Protein AF-T1H1X5-F1 (afdb_monomer_lite)

pLDDT: mean 73.46, std 19.23, range [36.59, 97.0]

InterPro domains:
  IPR036526 Carbon-nitrogen hydrolase superfamily [G3DSA:3.60.110.10] (1-88)
  IPR040154 Biotinidase/VNN family [PTHR10609] (1-128)

Organism: Megaselia scalaris (NCBI:txid36166)

Foldseek 3Di:
DCLVDCPPVVVVLVVVAAAEEAEDAAAAAPDCRQPLNSQQVSLQVSQHWYFYDYCQKTFTARHVVTTLDMDRHPDDDDDDHDDDDPPPDPDDDPNPPDDDDDDDPPPPPRRYHHDPCVVVDDDDDDPDQFDFDWDDDPPDTDTDTHGDDDPDDVVVVVVVVVVVVVVVVVVPPPPDD

Secondary structure (DSSP, 8-state):
-GGGSIIIIIHHHHTT--EEEEE----EEETTB-HHHHHHHHHHHTT-EEEEE-TT-EEEEEGGG-EEEEESSS------PPPPPTTT--PPP---PPP------------EEE-GGGGGS------SSEEEEEEE-SS-EEEEEEE------HHHHHHHHHHHHHHHTTTTSSS--

Sequence (177 aa):
FDILFYSPAQILVDKHITDFVHPSQWSHELPFLSSLQVIQGWAHSNDVNLLSSSRSGSGIYAGEKGDLTNDKTAEILTAKVPKKNFKGQPFKIEANVPKETNYSNHLTNPQYKRDHNIDLFTTELINSILIILQNCSFLDCIALTFWHMPKIDEEVAHSRKSSIANRNSMSSKNIMG

Structure (mmCIF, N/CA/C/O backbone):
data_AF-T1H1X5-F1
#
_entry.id   AF-T1H1X5-F1
#
loop_
_atom_site.group_PDB
_atom_site.id
_atom_site.type_symbol
_atom_site.label_atom_id
_atom_site.label_alt_id
_atom_site.label_comp_id
_atom_site.label_asym_id
_atom_site.label_entity_id
_atom_site.label_seq_id
_atom_site.pdbx_PDB_ins_code
_atom_site.Cartn_x
_atom_site.Cartn_y
_atom_site.Cartn_z
_atom_site.occupancy
_atom_site.B_iso_or_equiv
_atom_site.auth_seq_id
_atom_site.auth_comp_id
_atom_site.auth_asym_id
_atom_site.auth_atom_id
_atom_site.pdbx_PDB_model_num
ATOM 1 N N . PHE A 1 1 ? -1.799 -11.933 -2.455 1.00 85.25 1 PHE A N 1
ATOM 2 C CA . PHE A 1 1 ? -2.182 -11.910 -3.884 1.00 85.25 1 PHE A CA 1
ATOM 3 C C . PHE A 1 1 ? -3.613 -11.410 -4.034 1.00 85.25 1 PHE A C 1
ATOM 5 O O . PHE A 1 1 ? -3.870 -10.642 -4.944 1.00 85.25 1 PHE A O 1
ATOM 12 N N . ASP A 1 2 ? -4.493 -11.747 -3.086 1.00 91.88 2 ASP A N 1
ATOM 13 C CA . ASP A 1 2 ? -5.901 -11.330 -2.967 1.00 91.88 2 ASP A CA 1
ATOM 14 C C . ASP A 1 2 ? -6.198 -9.867 -3.320 1.00 91.88 2 ASP A C 1
ATOM 16 O O . ASP A 1 2 ? -7.221 -9.589 -3.931 1.00 91.88 2 ASP A O 1
ATOM 20 N N . ILE A 1 3 ? -5.297 -8.938 -2.987 1.00 92.62 3 ILE A N 1
ATOM 21 C CA . ILE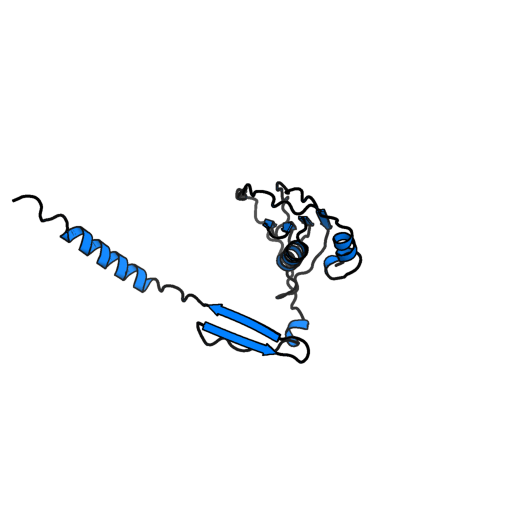 A 1 3 ? -5.442 -7.499 -3.255 1.00 92.62 3 ILE A CA 1
ATOM 22 C C . ILE A 1 3 ? -5.513 -7.136 -4.754 1.00 92.62 3 ILE A C 1
ATOM 24 O O . ILE A 1 3 ? -5.974 -6.056 -5.104 1.00 92.62 3 ILE A O 1
ATOM 28 N N . LEU A 1 4 ? -5.070 -8.034 -5.641 1.00 92.25 4 LEU A N 1
ATOM 29 C CA . LEU A 1 4 ? -5.143 -7.869 -7.098 1.00 92.25 4 LEU A CA 1
ATOM 30 C C . LEU A 1 4 ? -6.470 -8.364 -7.696 1.00 92.25 4 LEU A C 1
ATOM 32 O O . LEU A 1 4 ? -6.683 -8.227 -8.898 1.00 92.25 4 LEU A O 1
ATOM 36 N N . PHE A 1 5 ? -7.348 -8.963 -6.888 1.00 94.06 5 PHE A N 1
ATOM 37 C CA . PHE A 1 5 ? -8.597 -9.568 -7.344 1.00 94.06 5 PHE A CA 1
ATOM 38 C C . PHE A 1 5 ? -9.797 -8.934 -6.657 1.00 94.06 5 PHE A C 1
ATOM 40 O O . PHE A 1 5 ? -9.732 -8.460 -5.524 1.00 94.06 5 PHE A O 1
ATOM 47 N N . TYR A 1 6 ? -10.940 -9.002 -7.336 1.00 94.12 6 TYR A N 1
ATOM 48 C CA . TYR A 1 6 ? -12.196 -8.512 -6.782 1.00 94.12 6 TYR A CA 1
ATOM 49 C C . TYR A 1 6 ? -12.622 -9.300 -5.526 1.00 94.12 6 TYR A C 1
ATOM 51 O O . TYR A 1 6 ? -13.043 -8.721 -4.526 1.00 94.12 6 TYR A O 1
ATOM 59 N N . SER A 1 7 ? -12.466 -10.627 -5.528 1.00 95.56 7 SER A N 1
ATOM 60 C CA . SER A 1 7 ? -12.786 -11.477 -4.375 1.00 95.56 7 SER A CA 1
ATOM 61 C C . SER A 1 7 ? -11.511 -12.046 -3.737 1.00 95.56 7 SER A C 1
ATOM 63 O O . SER A 1 7 ? -10.684 -12.583 -4.475 1.00 95.56 7 SER A O 1
ATOM 65 N N . PRO A 1 8 ? -11.344 -11.982 -2.398 1.00 95.25 8 PRO A N 1
ATOM 66 C CA . PRO A 1 8 ? -12.267 -11.398 -1.417 1.00 95.25 8 PRO A CA 1
ATOM 67 C C . PRO A 1 8 ? -12.076 -9.887 -1.183 1.00 95.25 8 PRO A C 1
ATOM 69 O O . PRO A 1 8 ? -12.912 -9.276 -0.520 1.00 95.25 8 PRO A O 1
ATOM 72 N N . ALA A 1 9 ? -10.980 -9.290 -1.666 1.00 95.12 9 ALA A N 1
ATOM 73 C CA . ALA A 1 9 ? -10.517 -7.981 -1.205 1.00 95.12 9 ALA A CA 1
ATOM 74 C C . ALA A 1 9 ? -11.526 -6.849 -1.461 1.00 95.12 9 ALA A C 1
ATOM 76 O O . ALA A 1 9 ? -11.890 -6.139 -0.523 1.00 95.12 9 ALA A O 1
ATOM 77 N N . GLN A 1 10 ? -12.034 -6.721 -2.689 1.00 95.56 10 GLN A N 1
ATOM 78 C CA . GLN A 1 10 ? -12.987 -5.663 -3.033 1.00 95.56 10 GLN A CA 1
ATOM 79 C C . GLN A 1 10 ? -14.356 -5.889 -2.385 1.00 95.56 10 GLN A C 1
ATOM 81 O O . GLN A 1 10 ? -14.966 -4.945 -1.899 1.00 95.56 10 GLN A O 1
ATOM 86 N N . ILE A 1 11 ? -14.802 -7.143 -2.262 1.00 97.00 11 ILE A N 1
ATOM 87 C CA . ILE A 1 11 ? -16.063 -7.475 -1.574 1.00 97.00 11 ILE A CA 1
ATOM 88 C C . ILE A 1 11 ? -16.062 -6.964 -0.125 1.00 97.00 11 ILE A C 1
ATOM 90 O O . ILE A 1 11 ? -17.100 -6.554 0.391 1.00 97.00 11 ILE A O 1
ATOM 94 N N . LEU A 1 12 ? -14.917 -6.998 0.562 1.00 95.81 12 LEU A N 1
ATOM 95 C CA . LEU A 1 12 ? -14.806 -6.475 1.925 1.00 95.81 12 LEU A CA 1
ATOM 96 C C . LEU A 1 12 ? -14.905 -4.945 1.964 1.00 95.81 12 LEU A C 1
ATOM 98 O O . LEU A 1 12 ? -15.560 -4.410 2.860 1.00 95.81 12 LEU A O 1
ATOM 102 N N . VAL A 1 13 ? -14.319 -4.253 0.985 1.00 94.12 13 VAL A N 1
ATOM 103 C CA . VAL A 1 13 ? -14.475 -2.798 0.824 1.00 94.12 13 VAL A CA 1
ATOM 104 C C . VAL A 1 13 ? -15.941 -2.450 0.562 1.00 94.12 13 VAL A C 1
ATOM 106 O O . VAL A 1 13 ? -16.510 -1.604 1.251 1.00 94.12 13 VAL A O 1
ATOM 109 N N . ASP A 1 14 ? -16.598 -3.180 -0.340 1.00 93.88 14 ASP A N 1
ATOM 110 C CA . ASP A 1 14 ? -18.016 -2.994 -0.666 1.00 93.88 14 ASP A CA 1
ATOM 111 C C . ASP A 1 14 ? -18.917 -3.245 0.555 1.00 93.88 14 ASP A C 1
ATOM 113 O O . ASP A 1 14 ? -19.953 -2.604 0.718 1.00 93.88 14 ASP A O 1
ATOM 117 N N . LYS A 1 15 ? -18.487 -4.117 1.478 1.00 93.94 15 LYS A N 1
ATOM 118 C CA . LYS A 1 15 ? -19.115 -4.356 2.791 1.00 93.94 15 LYS A CA 1
ATOM 119 C C . LYS A 1 15 ? -18.728 -3.349 3.874 1.00 93.94 15 LYS A C 1
ATOM 121 O O . LYS A 1 15 ? -19.061 -3.559 5.040 1.00 93.94 15 LYS A O 1
ATOM 126 N N . HIS A 1 16 ? -18.066 -2.261 3.499 1.00 91.56 16 HIS A N 1
ATOM 127 C CA . HIS A 1 16 ? -17.766 -1.123 4.363 1.00 91.56 16 HIS A CA 1
ATOM 128 C C . HIS A 1 16 ? -16.730 -1.439 5.452 1.00 91.56 16 HIS A C 1
ATOM 130 O O . HIS A 1 16 ? -16.698 -0.794 6.503 1.00 91.56 16 HIS A O 1
ATOM 136 N N . ILE A 1 17 ? -15.865 -2.429 5.209 1.00 94.00 17 ILE A N 1
ATOM 137 C CA . ILE A 1 17 ? -14.700 -2.680 6.057 1.00 94.00 17 ILE A CA 1
ATOM 138 C C . ILE A 1 17 ? -13.672 -1.573 5.822 1.00 94.00 17 ILE A C 1
ATOM 140 O O . ILE A 1 17 ? -13.321 -1.267 4.688 1.00 94.00 17 ILE A O 1
ATOM 144 N N . THR A 1 18 ? -13.188 -0.971 6.908 1.00 94.12 18 THR A N 1
ATOM 145 C CA . THR A 1 18 ? -12.297 0.199 6.863 1.00 94.12 18 THR A CA 1
ATOM 146 C C . THR A 1 18 ? -10.849 -0.102 7.214 1.00 94.12 18 THR A C 1
ATOM 148 O O . THR A 1 18 ? -9.986 0.741 6.987 1.00 94.12 18 THR A O 1
ATOM 151 N N . ASP A 1 19 ? -10.581 -1.255 7.826 1.00 95.69 19 ASP A N 1
ATOM 152 C CA . ASP A 1 19 ? -9.277 -1.615 8.372 1.00 95.69 19 ASP A CA 1
ATOM 153 C C . ASP A 1 19 ? -8.906 -3.029 7.924 1.00 95.69 19 ASP A C 1
ATOM 155 O O . ASP A 1 19 ? -9.629 -3.989 8.193 1.00 95.69 19 ASP A O 1
ATOM 159 N N . PHE A 1 20 ? -7.765 -3.146 7.253 1.00 96.56 20 PHE A N 1
ATOM 160 C CA . PHE A 1 20 ? -7.278 -4.381 6.659 1.00 96.56 20 PHE A CA 1
ATOM 161 C C . PHE A 1 20 ? -5.912 -4.753 7.220 1.00 96.56 20 PHE A C 1
ATOM 163 O O . PHE A 1 20 ? -5.045 -3.903 7.434 1.00 96.56 20 PHE A O 1
ATOM 170 N N . VAL A 1 21 ? -5.706 -6.055 7.395 1.00 96.19 21 VAL A N 1
ATOM 171 C CA . VAL A 1 21 ? -4.404 -6.643 7.708 1.00 96.19 21 VAL A CA 1
ATOM 172 C C . VAL A 1 21 ? -4.045 -7.577 6.564 1.00 96.19 21 VAL A C 1
ATOM 174 O O . VAL A 1 21 ? -4.785 -8.511 6.266 1.00 96.19 21 VAL A O 1
ATOM 177 N N . HIS A 1 22 ? -2.919 -7.307 5.913 1.00 94.50 22 HIS A N 1
ATOM 178 C CA . HIS A 1 22 ? -2.468 -8.007 4.718 1.00 94.50 22 HIS A CA 1
ATOM 179 C C . HIS A 1 22 ? -1.064 -8.588 4.944 1.00 94.50 22 HIS A C 1
ATOM 181 O O . HIS A 1 22 ? -0.050 -7.964 4.612 1.00 94.50 22 HIS A O 1
ATOM 187 N N . PRO A 1 23 ? -0.971 -9.786 5.541 1.00 92.56 23 PRO A N 1
ATOM 188 C CA . PRO A 1 23 ? 0.275 -10.531 5.546 1.00 92.56 23 PRO A CA 1
ATOM 189 C C . PRO A 1 23 ? 0.554 -11.032 4.127 1.00 92.56 23 PRO A C 1
ATOM 191 O O . PRO A 1 23 ? -0.313 -11.619 3.478 1.00 92.56 23 PRO A O 1
ATOM 194 N N . SER A 1 24 ? 1.764 -10.813 3.622 1.00 86.81 24 SER A N 1
ATOM 195 C CA . SER A 1 24 ? 2.123 -11.279 2.285 1.00 86.81 24 SER A CA 1
ATOM 196 C C . SER A 1 24 ? 3.591 -11.653 2.165 1.00 86.81 24 SER A C 1
ATOM 198 O O . SER A 1 24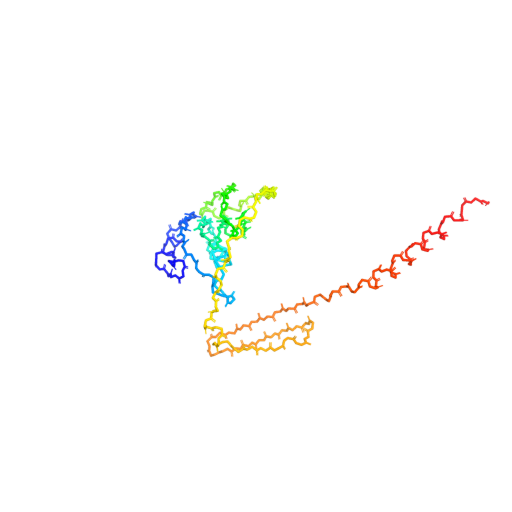 ? 4.465 -11.079 2.807 1.00 86.81 24 SER A O 1
ATOM 200 N N . GLN A 1 25 ? 3.874 -12.600 1.279 1.00 86.88 25 GLN A N 1
ATOM 201 C CA .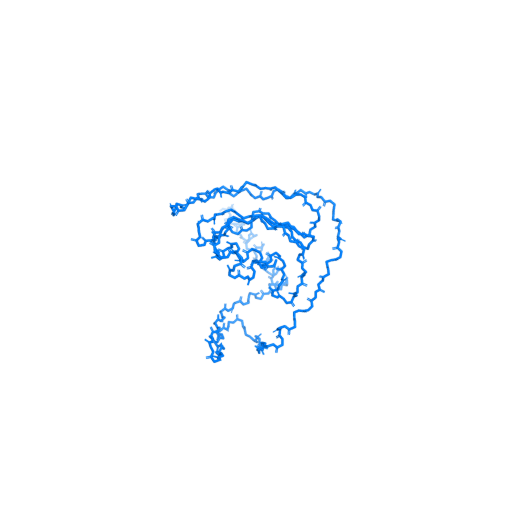 GLN A 1 25 ? 5.219 -12.874 0.785 1.00 86.88 25 GLN A CA 1
ATOM 202 C C . GLN A 1 25 ? 5.295 -12.349 -0.650 1.00 86.88 25 GLN A C 1
ATOM 204 O O . GLN A 1 25 ? 5.249 -13.115 -1.612 1.00 86.88 25 GLN A O 1
ATOM 209 N N . TRP A 1 26 ? 5.291 -11.024 -0.791 1.00 85.38 26 TRP A N 1
ATOM 210 C CA . TRP A 1 26 ? 5.280 -10.379 -2.097 1.00 85.38 26 TRP A CA 1
ATOM 211 C C . TRP A 1 26 ? 6.653 -10.508 -2.772 1.00 85.38 26 TRP A C 1
ATOM 213 O O . TRP A 1 26 ? 7.693 -10.537 -2.115 1.00 85.38 26 TRP A O 1
ATOM 223 N N . SER A 1 27 ? 6.663 -10.619 -4.098 1.00 81.88 27 SER A N 1
ATOM 224 C CA . SER A 1 27 ? 7.881 -10.548 -4.914 1.00 81.88 27 SER A CA 1
ATOM 225 C C . SER A 1 27 ? 7.843 -9.255 -5.712 1.00 81.88 27 SER A C 1
ATOM 227 O O . SER A 1 27 ? 6.818 -8.947 -6.309 1.00 81.88 27 SER A O 1
ATOM 229 N N . HIS A 1 28 ? 8.930 -8.484 -5.719 1.00 81.38 28 HIS A N 1
ATOM 230 C CA . HIS A 1 28 ? 8.957 -7.235 -6.480 1.00 81.38 28 HIS A CA 1
ATOM 231 C C . HIS A 1 28 ? 9.122 -7.527 -7.962 1.00 81.38 28 HIS A C 1
ATOM 233 O O . HIS A 1 28 ? 10.176 -8.009 -8.367 1.00 81.38 28 HIS A O 1
ATOM 239 N N . GLU A 1 29 ? 8.122 -7.186 -8.762 1.00 86.44 29 GLU A N 1
ATOM 240 C CA . GLU A 1 29 ? 8.211 -7.207 -10.222 1.00 86.44 29 GLU A CA 1
ATOM 241 C C . GLU A 1 29 ? 8.182 -5.763 -10.731 1.00 86.44 29 GLU A C 1
ATOM 243 O O . GLU A 1 29 ? 7.172 -5.068 -10.665 1.00 86.44 29 GLU A O 1
ATOM 248 N N . LEU A 1 30 ? 9.341 -5.248 -11.139 1.00 87.88 30 LEU A N 1
ATOM 249 C CA . LEU A 1 30 ? 9.469 -3.853 -11.552 1.00 87.88 30 LEU A CA 1
ATOM 250 C C . LEU A 1 30 ? 9.037 -3.669 -13.014 1.00 87.88 30 LEU A C 1
ATOM 252 O O . LEU A 1 30 ? 9.335 -4.539 -13.837 1.00 87.88 30 LEU A O 1
ATOM 256 N N . PRO A 1 31 ? 8.431 -2.516 -13.358 1.00 86.31 31 PRO A N 1
ATOM 257 C CA . PRO A 1 31 ? 8.271 -1.325 -12.513 1.00 86.31 31 PRO A CA 1
ATOM 258 C C . PRO A 1 31 ? 6.930 -1.231 -11.765 1.00 86.31 31 PRO A C 1
ATOM 260 O O . PRO A 1 31 ? 6.826 -0.419 -10.852 1.00 86.31 31 PRO A O 1
ATOM 263 N N . PHE A 1 32 ? 5.917 -2.024 -12.125 1.00 86.06 32 PHE A N 1
ATOM 264 C CA . PHE A 1 32 ? 4.533 -1.779 -11.695 1.00 86.06 32 PHE A CA 1
ATOM 265 C C . PHE A 1 32 ? 4.091 -2.571 -10.458 1.00 86.06 32 PHE A C 1
ATOM 267 O O . PHE A 1 32 ? 3.135 -2.178 -9.793 1.00 86.06 32 PHE A O 1
ATOM 274 N N . LEU A 1 33 ? 4.788 -3.655 -10.107 1.00 87.88 33 LEU A N 1
ATOM 275 C CA . LEU A 1 33 ? 4.433 -4.563 -9.010 1.00 87.88 33 LEU A CA 1
ATOM 276 C C . LEU A 1 33 ? 5.428 -4.490 -7.842 1.00 87.88 33 LEU A C 1
ATOM 278 O O . LEU A 1 33 ? 5.716 -5.484 -7.164 1.00 87.88 33 LEU A O 1
ATOM 282 N N . SER A 1 34 ? 5.945 -3.289 -7.576 1.00 88.19 34 SER A N 1
ATOM 283 C CA . SER A 1 34 ? 6.645 -2.989 -6.325 1.00 88.19 34 SER A CA 1
ATOM 284 C C . SER A 1 34 ? 5.674 -3.108 -5.149 1.00 88.19 34 SER A C 1
ATOM 286 O O . SER A 1 34 ? 4.631 -2.453 -5.135 1.00 88.19 34 SER A O 1
ATOM 288 N N . SER A 1 35 ? 6.027 -3.913 -4.140 1.00 86.81 35 SER A N 1
ATOM 289 C CA . SER A 1 35 ? 5.145 -4.206 -3.000 1.00 86.81 35 SER A CA 1
ATOM 290 C C . SER A 1 35 ? 4.634 -2.932 -2.329 1.00 86.81 35 SER A C 1
ATOM 292 O O . SER A 1 35 ? 3.437 -2.788 -2.128 1.00 86.81 35 SER A O 1
ATOM 294 N N . LEU A 1 36 ? 5.517 -1.987 -1.994 1.00 88.50 36 LEU A N 1
ATOM 295 C CA . LEU A 1 36 ? 5.098 -0.768 -1.297 1.00 88.50 36 LEU A CA 1
ATOM 296 C C . LEU A 1 36 ? 4.166 0.085 -2.165 1.00 88.50 36 LEU A C 1
ATOM 298 O O . LEU A 1 36 ? 3.173 0.591 -1.661 1.00 88.50 36 LEU A O 1
ATOM 302 N N . GLN A 1 37 ? 4.452 0.189 -3.464 1.00 90.81 37 GLN A N 1
ATOM 303 C CA . GLN A 1 37 ? 3.671 1.001 -4.395 1.00 90.81 37 GLN A CA 1
ATOM 304 C C . GLN A 1 37 ? 2.268 0.429 -4.613 1.00 90.81 37 GLN A C 1
ATOM 306 O O . GLN A 1 37 ? 1.292 1.166 -4.519 1.00 90.81 37 GLN A O 1
ATOM 311 N N . VAL A 1 38 ? 2.156 -0.877 -4.879 1.00 92.19 38 VAL A N 1
ATOM 312 C CA . VAL A 1 38 ? 0.863 -1.534 -5.126 1.00 92.19 38 VAL A CA 1
ATOM 313 C C . VAL A 1 38 ? -0.008 -1.497 -3.877 1.00 92.19 38 VAL A C 1
ATOM 315 O O . VAL A 1 38 ? -1.178 -1.132 -3.948 1.00 92.19 38 VAL A O 1
ATOM 318 N N . ILE A 1 39 ? 0.564 -1.846 -2.724 1.00 93.81 39 ILE A N 1
ATOM 319 C CA . ILE A 1 39 ? -0.165 -1.886 -1.455 1.00 93.81 39 ILE A CA 1
ATOM 320 C C . ILE A 1 39 ? -0.606 -0.475 -1.036 1.00 93.81 39 ILE A C 1
ATOM 322 O O . ILE A 1 39 ? -1.761 -0.291 -0.651 1.00 93.81 39 ILE A O 1
ATOM 326 N N . GLN A 1 40 ? 0.270 0.530 -1.161 1.00 93.62 40 GLN A N 1
ATOM 327 C CA . GLN A 1 40 ? -0.084 1.928 -0.900 1.00 93.62 40 GLN A CA 1
ATOM 328 C C . GLN A 1 40 ? -1.175 2.417 -1.855 1.00 93.62 40 GLN A C 1
ATOM 330 O O . GLN A 1 40 ? -2.155 3.008 -1.405 1.00 93.62 40 GLN A O 1
ATOM 335 N N . GLY A 1 41 ? -1.023 2.153 -3.156 1.00 94.12 41 GLY A N 1
ATOM 336 C CA . GLY A 1 41 ? -1.989 2.543 -4.180 1.00 94.12 41 GLY A CA 1
ATOM 337 C C . GLY A 1 41 ? -3.363 1.932 -3.930 1.00 94.12 41 GLY A C 1
ATOM 338 O O . GLY A 1 41 ? -4.360 2.644 -3.953 1.00 94.12 41 GLY A O 1
ATOM 339 N N . TRP A 1 42 ? -3.423 0.643 -3.590 1.00 95.88 42 TRP A N 1
ATOM 340 C CA . TRP A 1 42 ? -4.688 -0.021 -3.284 1.00 95.88 42 TRP A CA 1
ATOM 341 C C . TRP A 1 42 ? -5.370 0.555 -2.039 1.00 95.88 42 TRP A C 1
ATOM 343 O O . TRP A 1 42 ? -6.580 0.788 -2.059 1.00 95.88 42 TRP A O 1
ATOM 353 N N . ALA A 1 43 ? -4.611 0.811 -0.965 1.00 95.56 43 ALA A N 1
ATOM 354 C CA . ALA A 1 43 ? -5.154 1.435 0.241 1.00 95.56 43 ALA A CA 1
ATOM 355 C C . ALA A 1 43 ? -5.709 2.831 -0.066 1.00 95.56 43 ALA A C 1
ATOM 357 O O . ALA A 1 43 ? -6.818 3.153 0.357 1.00 95.56 43 ALA A O 1
ATOM 358 N N . HIS A 1 44 ? -4.953 3.623 -0.834 1.00 95.19 44 HIS A N 1
ATOM 359 C CA . HIS A 1 44 ? -5.329 4.963 -1.272 1.00 95.19 44 HIS A CA 1
ATOM 360 C C . HIS A 1 44 ? -6.615 4.954 -2.103 1.00 95.19 44 HIS A C 1
ATOM 362 O O . HIS A 1 44 ? -7.558 5.655 -1.756 1.00 95.19 44 HIS A O 1
ATOM 368 N N . SER A 1 45 ? -6.693 4.120 -3.144 1.00 94.06 45 SER A N 1
ATOM 369 C CA . SER A 1 45 ? -7.852 4.057 -4.042 1.00 94.06 45 SER A CA 1
ATOM 370 C C . SER A 1 45 ? -9.144 3.607 -3.361 1.00 94.06 45 SER A C 1
ATOM 372 O O . SER A 1 45 ? -10.217 4.032 -3.774 1.00 94.06 45 SER A O 1
ATOM 374 N N . ASN A 1 46 ? -9.060 2.757 -2.334 1.00 94.50 46 ASN A N 1
ATOM 375 C CA . ASN A 1 46 ? -10.233 2.302 -1.580 1.00 94.50 46 ASN A CA 1
ATOM 376 C C . ASN A 1 46 ? -10.537 3.170 -0.349 1.00 94.50 46 ASN A C 1
ATOM 378 O O . ASN A 1 46 ? -11.500 2.905 0.364 1.00 94.50 46 ASN A O 1
ATOM 382 N N . ASP A 1 47 ? -9.703 4.172 -0.073 1.00 94.12 47 ASP A N 1
ATOM 383 C CA . ASP A 1 47 ? -9.710 4.971 1.148 1.00 94.12 47 ASP A CA 1
ATOM 384 C C . ASP A 1 47 ? -9.834 4.132 2.442 1.00 94.12 47 ASP A C 1
ATOM 386 O O . ASP A 1 47 ? -10.632 4.421 3.337 1.00 94.12 47 ASP A O 1
ATOM 390 N N . VAL A 1 48 ? -8.997 3.102 2.599 1.00 94.62 48 VAL A N 1
ATOM 391 C CA . VAL A 1 48 ? -8.994 2.221 3.787 1.00 94.62 48 VAL A CA 1
ATOM 392 C C . VAL A 1 48 ? -7.665 2.254 4.531 1.00 94.62 48 VAL A C 1
ATOM 394 O O . VAL A 1 48 ? -6.614 2.565 3.972 1.00 94.62 48 VAL A O 1
ATOM 397 N N . ASN A 1 49 ? -7.700 1.916 5.818 1.00 96.06 49 ASN A N 1
ATOM 398 C CA . ASN A 1 49 ? -6.483 1.648 6.568 1.00 96.06 49 ASN A CA 1
ATOM 399 C C . ASN A 1 49 ? -5.965 0.256 6.206 1.00 96.06 49 ASN A C 1
ATOM 401 O O . ASN A 1 49 ? -6.721 -0.716 6.239 1.00 96.06 49 ASN A O 1
ATOM 405 N N . LEU A 1 50 ? -4.675 0.149 5.907 1.00 96.19 50 LEU A N 1
ATOM 406 C CA . LEU A 1 50 ? -4.055 -1.110 5.513 1.00 96.19 50 LEU A CA 1
ATOM 407 C C . LEU A 1 50 ? -2.733 -1.300 6.245 1.00 96.19 50 LEU A C 1
ATOM 409 O O . LEU A 1 50 ? -1.826 -0.477 6.140 1.00 96.19 50 LEU A O 1
ATOM 413 N N . LEU A 1 51 ? -2.625 -2.402 6.977 1.00 95.94 51 LEU A N 1
ATOM 414 C CA . LEU A 1 51 ? -1.397 -2.848 7.619 1.00 95.94 51 LEU A CA 1
ATOM 415 C C . LEU A 1 51 ? -0.859 -4.013 6.802 1.00 95.94 51 LEU A C 1
ATOM 417 O O . LEU A 1 51 ? -1.434 -5.102 6.816 1.00 95.94 51 LEU A O 1
ATOM 421 N N . SER A 1 52 ? 0.233 -3.787 6.083 1.00 94.06 52 SER A N 1
ATOM 422 C CA . SER A 1 52 ? 0.878 -4.812 5.273 1.00 94.06 52 SER A CA 1
ATOM 423 C C . SER A 1 52 ? 2.199 -5.221 5.894 1.00 94.06 52 SER A C 1
ATOM 425 O O . SER A 1 52 ? 3.041 -4.378 6.202 1.00 94.06 52 SER A O 1
ATOM 427 N N . SER A 1 53 ? 2.394 -6.527 6.041 1.00 91.00 53 SER A N 1
ATOM 428 C CA . SER A 1 53 ? 3.659 -7.099 6.494 1.00 91.00 53 SER A CA 1
ATOM 429 C C . SER A 1 53 ? 4.207 -8.014 5.411 1.00 91.00 53 SER A C 1
ATOM 431 O O . SER A 1 53 ? 3.521 -8.941 4.969 1.00 91.00 53 SER A O 1
ATOM 433 N N . SER A 1 54 ? 5.430 -7.732 4.964 1.00 84.50 54 SER A N 1
ATOM 434 C CA . SER A 1 54 ? 6.142 -8.556 3.995 1.00 84.50 54 SER A CA 1
ATOM 435 C C . SER A 1 54 ? 7.654 -8.443 4.136 1.00 84.50 54 SER A C 1
ATOM 437 O O . SER A 1 54 ? 8.180 -7.392 4.495 1.00 84.50 54 SER A O 1
ATOM 439 N N . ARG A 1 55 ? 8.368 -9.510 3.755 1.00 77.50 55 ARG A N 1
ATOM 440 C CA . ARG A 1 55 ? 9.840 -9.521 3.675 1.00 77.50 55 ARG A CA 1
ATOM 441 C C . ARG A 1 55 ? 10.392 -8.539 2.645 1.00 77.50 55 ARG A C 1
ATOM 443 O O . ARG A 1 55 ? 11.547 -8.152 2.731 1.00 77.50 55 ARG A O 1
ATOM 450 N N . SER A 1 56 ? 9.593 -8.203 1.640 1.00 75.06 56 SER A N 1
ATOM 451 C CA . SER A 1 56 ? 9.965 -7.315 0.543 1.00 75.06 56 SER A CA 1
ATOM 452 C C . SER A 1 56 ? 9.579 -5.854 0.811 1.00 75.06 56 SER A C 1
ATOM 454 O O . SER A 1 56 ? 9.962 -4.968 0.052 1.00 75.06 56 SER A O 1
ATOM 456 N N . GLY A 1 57 ? 8.805 -5.585 1.858 1.00 84.25 57 GLY A N 1
ATOM 457 C CA . GLY A 1 57 ? 8.293 -4.256 2.162 1.00 84.25 57 GLY A CA 1
ATOM 458 C C . GLY A 1 57 ? 7.071 -4.331 3.059 1.00 84.25 57 GLY A C 1
ATOM 459 O O . GLY A 1 57 ? 6.059 -4.925 2.689 1.00 84.25 57 GLY A O 1
ATOM 460 N N . SER A 1 58 ? 7.175 -3.718 4.228 1.00 90.25 58 SER A N 1
ATOM 461 C CA . SER A 1 58 ? 6.090 -3.583 5.192 1.00 90.25 58 SER A CA 1
ATOM 462 C C . SER A 1 58 ? 5.656 -2.124 5.286 1.00 90.25 58 SER A C 1
ATOM 464 O O . SER A 1 58 ? 6.431 -1.210 5.012 1.00 90.25 58 SER A O 1
ATOM 466 N N . GLY A 1 59 ? 4.407 -1.888 5.673 1.00 93.12 59 GLY A N 1
ATOM 467 C CA . GLY A 1 59 ? 3.901 -0.531 5.816 1.00 93.12 59 GLY A CA 1
ATOM 468 C C . GLY A 1 59 ? 2.526 -0.448 6.452 1.00 93.12 59 GLY A C 1
ATOM 469 O O . GLY A 1 59 ? 1.752 -1.407 6.460 1.00 93.12 59 GLY A O 1
ATOM 470 N N . ILE A 1 60 ? 2.245 0.730 6.996 1.00 95.88 60 ILE A N 1
ATOM 471 C CA . ILE A 1 60 ? 0.968 1.119 7.579 1.00 95.88 60 ILE A CA 1
ATOM 472 C C . ILE A 1 60 ? 0.457 2.316 6.780 1.00 95.88 60 ILE A C 1
ATOM 474 O O . ILE A 1 60 ? 1.093 3.370 6.753 1.00 95.88 60 ILE A O 1
ATOM 478 N N . TYR A 1 61 ? -0.700 2.156 6.147 1.00 95.31 61 TYR A N 1
ATOM 479 C CA . TYR A 1 61 ? -1.289 3.124 5.224 1.00 95.31 61 TYR A CA 1
ATOM 480 C C . TYR A 1 61 ? -2.662 3.567 5.723 1.00 95.31 61 TYR A C 1
ATOM 482 O O . TYR A 1 61 ? -3.407 2.762 6.282 1.00 95.31 61 TYR A O 1
ATOM 490 N N . ALA A 1 62 ? -2.998 4.838 5.512 1.00 94.56 62 ALA A N 1
ATOM 491 C CA . ALA A 1 62 ? -4.237 5.462 5.971 1.00 94.56 62 ALA A CA 1
ATOM 492 C C . ALA A 1 62 ? -5.078 6.007 4.804 1.00 94.56 62 ALA A C 1
ATOM 494 O O . ALA A 1 62 ? -5.529 7.155 4.826 1.00 94.56 62 ALA A O 1
ATOM 495 N N . GLY A 1 63 ? -5.298 5.177 3.784 1.00 91.25 63 GLY A N 1
ATOM 496 C CA . GLY A 1 63 ? -6.104 5.519 2.615 1.00 91.25 63 GLY A CA 1
ATOM 497 C C . GLY A 1 63 ? -5.589 6.748 1.871 1.00 91.25 63 GLY A C 1
ATOM 498 O O . GLY A 1 63 ? -4.395 6.861 1.583 1.00 91.25 63 GLY A O 1
ATOM 499 N N . GLU A 1 64 ? -6.481 7.700 1.601 1.00 90.19 64 GLU A N 1
ATOM 500 C CA . GLU A 1 64 ? -6.164 8.962 0.923 1.00 90.19 64 GLU A CA 1
ATOM 501 C C . GLU A 1 64 ? -5.078 9.785 1.630 1.00 90.19 64 GLU A C 1
ATOM 503 O O . GLU A 1 64 ? -4.392 10.586 0.997 1.00 90.19 64 GLU A O 1
ATOM 508 N N . LYS A 1 65 ? -4.860 9.562 2.934 1.00 88.06 65 LYS A N 1
ATOM 509 C CA . LYS A 1 65 ? -3.811 10.248 3.704 1.00 88.06 65 LYS A CA 1
ATOM 510 C C . LYS A 1 65 ? -2.401 9.747 3.401 1.00 88.06 65 LYS A C 1
ATOM 512 O O . LYS A 1 65 ? -1.445 10.349 3.879 1.00 88.06 65 LYS A O 1
ATOM 517 N N . GLY A 1 66 ? -2.276 8.664 2.639 1.00 88.00 66 GLY A N 1
ATOM 518 C CA . GLY A 1 66 ? -0.995 8.079 2.275 1.00 88.00 66 GLY A CA 1
ATOM 519 C C . GLY A 1 66 ? -0.420 7.175 3.362 1.00 88.00 66 GLY A C 1
ATOM 520 O O . GLY A 1 66 ? -1.140 6.551 4.148 1.00 88.00 66 GLY A O 1
ATOM 521 N N . ASP A 1 67 ? 0.899 7.047 3.354 1.00 90.56 67 ASP A N 1
ATOM 522 C CA . ASP A 1 67 ? 1.664 6.205 4.259 1.00 90.56 67 ASP A CA 1
ATOM 523 C C . ASP A 1 67 ? 1.895 6.883 5.616 1.00 90.56 67 ASP A C 1
ATOM 525 O O . ASP A 1 67 ? 2.302 8.037 5.708 1.00 90.56 67 ASP A O 1
ATOM 529 N N . LEU A 1 68 ? 1.636 6.146 6.697 1.00 90.94 68 LEU A N 1
ATOM 530 C CA . LEU A 1 68 ? 1.984 6.572 8.055 1.00 90.94 68 LEU A CA 1
ATOM 531 C C . LEU A 1 68 ? 3.419 6.172 8.402 1.00 90.94 68 LEU A C 1
ATOM 533 O O . LEU A 1 68 ? 4.125 6.893 9.099 1.00 90.94 68 LEU A O 1
ATOM 537 N N . THR A 1 69 ? 3.827 4.988 7.952 1.00 91.56 69 THR A N 1
ATOM 538 C CA . THR A 1 69 ? 5.193 4.471 8.045 1.00 91.56 69 THR A CA 1
ATOM 539 C C . THR A 1 69 ? 5.332 3.310 7.069 1.00 91.56 69 THR A C 1
ATOM 541 O O . THR A 1 69 ? 4.383 2.549 6.864 1.00 91.56 69 THR A O 1
ATOM 544 N N . ASN A 1 70 ? 6.493 3.169 6.446 1.00 89.81 70 ASN A N 1
ATOM 545 C CA . ASN A 1 70 ? 6.825 2.017 5.628 1.00 89.81 70 ASN A CA 1
ATOM 546 C C . ASN A 1 70 ? 8.325 1.760 5.695 1.00 89.81 70 ASN A C 1
ATOM 548 O O . ASN A 1 70 ? 9.103 2.676 5.950 1.00 89.81 70 ASN A O 1
ATOM 552 N N . ASP A 1 71 ? 8.706 0.510 5.470 1.00 85.44 71 ASP A N 1
ATOM 553 C CA . ASP A 1 71 ? 10.101 0.134 5.356 1.00 85.44 71 ASP A CA 1
ATOM 554 C C . ASP A 1 71 ? 10.260 -1.123 4.492 1.00 85.44 71 ASP A C 1
ATOM 556 O O . ASP A 1 71 ? 9.367 -1.967 4.386 1.00 85.44 71 ASP A O 1
ATOM 560 N N . LYS A 1 72 ? 11.413 -1.238 3.838 1.00 79.12 72 LYS A N 1
ATOM 561 C CA . LYS A 1 72 ? 11.825 -2.394 3.038 1.00 79.12 72 LYS A CA 1
ATOM 562 C C . LYS A 1 72 ? 12.632 -3.410 3.843 1.00 79.12 72 LYS A C 1
ATOM 564 O O . LYS A 1 72 ? 12.961 -4.460 3.292 1.00 79.12 72 LYS A O 1
ATOM 569 N N . THR A 1 73 ? 12.973 -3.113 5.096 1.00 72.00 73 THR A N 1
ATOM 570 C CA . THR A 1 73 ? 13.751 -4.010 5.952 1.00 72.00 73 THR A CA 1
ATOM 571 C C . THR A 1 73 ? 12.866 -4.844 6.887 1.00 72.00 73 THR A C 1
ATOM 573 O O . THR A 1 73 ? 11.637 -4.749 6.888 1.00 72.00 73 THR A O 1
ATOM 576 N N . ALA A 1 74 ? 13.497 -5.734 7.654 1.00 68.31 74 ALA A N 1
ATOM 577 C CA . ALA A 1 74 ? 12.836 -6.613 8.614 1.00 68.31 74 ALA A CA 1
ATOM 578 C C . ALA A 1 74 ? 12.630 -5.915 9.972 1.00 68.31 74 ALA A C 1
ATOM 580 O O . ALA A 1 74 ? 13.073 -6.416 11.006 1.00 68.31 74 ALA A O 1
ATOM 581 N N . GLU A 1 75 ? 11.974 -4.758 9.963 1.00 78.69 75 GLU A N 1
ATOM 582 C CA . GLU A 1 75 ? 11.744 -3.939 11.154 1.00 78.69 75 GLU A CA 1
ATOM 583 C C . GLU A 1 75 ? 10.294 -3.983 11.646 1.00 78.69 75 GLU A C 1
ATOM 585 O O . GLU A 1 75 ? 9.347 -4.259 10.904 1.00 78.69 75 GLU A O 1
ATOM 590 N N . ILE A 1 76 ? 10.121 -3.714 12.943 1.00 87.19 76 ILE A N 1
ATOM 591 C CA . ILE A 1 76 ? 8.801 -3.559 13.553 1.00 87.19 76 ILE A CA 1
ATOM 592 C C . ILE A 1 76 ? 8.340 -2.123 13.329 1.00 87.19 76 ILE A C 1
ATOM 594 O O . ILE A 1 76 ? 8.889 -1.184 13.903 1.0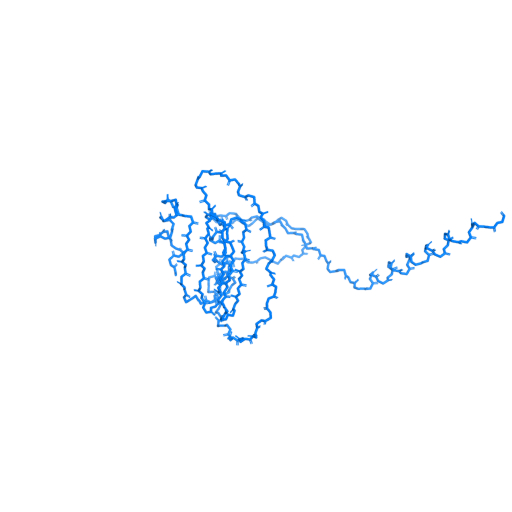0 87.19 76 ILE A O 1
ATOM 598 N N . LEU A 1 77 ? 7.278 -1.968 12.545 1.00 88.75 77 LEU A N 1
ATOM 599 C CA . LEU A 1 77 ? 6.664 -0.674 12.274 1.00 88.75 77 LEU A CA 1
ATOM 600 C C . LEU A 1 77 ? 5.527 -0.396 13.257 1.00 88.75 77 LEU A C 1
ATOM 602 O O . LEU A 1 77 ? 4.689 -1.260 13.521 1.00 88.75 77 LEU A O 1
ATOM 606 N N . THR A 1 78 ? 5.468 0.830 13.779 1.00 91.12 78 THR A N 1
ATOM 607 C CA . THR A 1 78 ? 4.379 1.278 14.657 1.00 91.12 78 THR A CA 1
ATOM 608 C C . THR A 1 78 ? 3.867 2.646 14.225 1.00 91.12 78 THR A C 1
ATOM 610 O O . THR A 1 78 ? 4.641 3.525 13.858 1.00 91.12 78 THR A O 1
ATOM 613 N N . ALA A 1 79 ? 2.547 2.833 14.262 1.00 90.44 79 ALA A N 1
ATOM 614 C CA . ALA A 1 79 ? 1.909 4.112 13.970 1.00 90.44 79 ALA A CA 1
ATOM 615 C C . ALA A 1 79 ? 0.542 4.217 14.656 1.00 90.44 79 ALA A C 1
ATOM 617 O O . ALA A 1 79 ? -0.113 3.213 14.941 1.00 90.44 79 ALA A O 1
ATOM 618 N N . LYS A 1 80 ? 0.085 5.452 14.888 1.00 91.75 80 LYS A N 1
ATOM 619 C CA . LYS A 1 80 ? -1.297 5.724 15.299 1.00 91.75 80 LYS A CA 1
ATOM 620 C C . LYS A 1 80 ? -2.190 5.735 14.062 1.00 91.75 80 LYS A C 1
ATOM 622 O O . LYS A 1 80 ? -2.076 6.632 13.232 1.00 91.75 80 LYS A O 1
ATOM 627 N N . VAL A 1 81 ? -3.088 4.760 13.961 1.00 91.50 81 VAL A N 1
ATOM 628 C CA . VAL A 1 81 ? -3.987 4.613 12.810 1.00 91.50 81 VAL A CA 1
ATOM 629 C C . VAL A 1 81 ? -5.307 5.350 13.076 1.00 91.50 81 VAL A C 1
ATOM 631 O O . VAL A 1 81 ? -5.972 5.056 14.074 1.00 91.50 81 VAL A O 1
ATOM 634 N N . PRO A 1 82 ? -5.715 6.310 12.224 1.00 89.19 82 PRO A N 1
ATOM 635 C CA . PRO A 1 82 ? -6.973 7.022 12.404 1.00 89.19 82 PRO A CA 1
ATOM 636 C C . PRO A 1 82 ? -8.154 6.086 12.140 1.00 89.19 82 PRO A C 1
ATOM 638 O O . PRO A 1 82 ? -8.231 5.456 11.089 1.00 89.19 82 PRO A O 1
ATOM 641 N N . LYS A 1 83 ? -9.119 6.014 13.061 1.00 89.75 83 LYS A N 1
ATOM 642 C CA . LYS A 1 83 ? -10.353 5.259 12.816 1.00 89.75 83 LYS A CA 1
ATOM 643 C C . LYS A 1 83 ? -11.203 5.987 11.780 1.00 89.75 83 LYS A C 1
ATOM 645 O O . LYS A 1 83 ? -11.534 7.160 11.951 1.00 89.75 83 LYS A O 1
ATOM 650 N N . LYS A 1 84 ? -11.562 5.276 10.715 1.00 81.31 84 LYS A N 1
ATOM 651 C CA . LYS A 1 84 ? -12.473 5.769 9.686 1.00 81.31 84 LYS A CA 1
ATOM 652 C C . LYS A 1 84 ? -13.899 5.437 10.107 1.00 81.31 84 LYS A C 1
ATOM 654 O O . LYS A 1 84 ? -14.214 4.289 10.401 1.00 81.31 84 LYS A O 1
ATOM 659 N N . ASN A 1 85 ? -14.752 6.453 10.160 1.00 70.69 85 ASN A N 1
ATOM 660 C CA . ASN A 1 85 ? -16.186 6.262 10.316 1.00 70.69 85 ASN A CA 1
ATOM 661 C C . ASN A 1 85 ? -16.796 6.322 8.919 1.00 70.69 85 ASN A C 1
ATOM 663 O O . ASN A 1 85 ? -16.625 7.327 8.235 1.00 70.69 85 ASN A O 1
ATOM 667 N N . PHE A 1 86 ? -17.562 5.302 8.524 1.00 62.25 86 PHE A N 1
ATOM 668 C CA . PHE A 1 86 ? -18.218 5.231 7.207 1.00 62.25 86 PHE A CA 1
ATOM 669 C C . PHE A 1 86 ? -19.185 6.406 6.924 1.00 62.25 86 PHE A C 1
ATOM 671 O O . PHE A 1 86 ? -19.679 6.588 5.818 1.00 62.25 86 PHE A O 1
ATOM 678 N N . LYS A 1 87 ? -19.440 7.256 7.925 1.00 56.97 87 LYS A N 1
ATOM 679 C CA . LYS A 1 87 ? -20.197 8.504 7.814 1.00 56.97 87 LYS A CA 1
ATOM 680 C C . LYS A 1 87 ? -19.290 9.696 7.494 1.00 56.97 87 LYS A C 1
ATOM 682 O O . LYS A 1 87 ? -19.257 10.629 8.287 1.00 56.97 87 LYS A O 1
ATOM 687 N N . GLY A 1 88 ? -18.548 9.643 6.383 1.00 50.50 88 GLY A N 1
ATOM 688 C CA . GLY A 1 88 ? -18.017 10.798 5.632 1.00 50.50 88 GLY A CA 1
ATOM 689 C C . GLY A 1 88 ? -17.381 11.966 6.403 1.00 50.50 88 GLY A C 1
ATOM 690 O O . GLY A 1 88 ? -17.366 13.082 5.888 1.00 50.50 88 GLY A O 1
ATOM 691 N N . GLN A 1 89 ? -16.901 11.773 7.634 1.00 49.94 89 GLN A N 1
ATOM 692 C CA . GLN A 1 89 ? -16.342 12.865 8.420 1.00 49.94 89 GLN A CA 1
ATOM 693 C C . GLN A 1 89 ? -14.844 12.978 8.138 1.00 49.94 89 GLN A C 1
ATOM 695 O O . GLN A 1 89 ? -14.105 12.022 8.399 1.00 49.94 89 GLN A O 1
ATOM 700 N N . PRO A 1 90 ? -14.369 14.140 7.659 1.00 45.72 90 PRO A N 1
ATOM 701 C CA . PRO A 1 90 ? -12.949 14.369 7.461 1.00 45.72 90 PRO A CA 1
ATOM 702 C C . PRO A 1 90 ? -12.245 14.342 8.822 1.00 45.72 90 PRO A C 1
ATOM 704 O O . PRO A 1 90 ? -12.416 15.225 9.664 1.00 45.72 90 PRO A O 1
ATOM 707 N N . PHE A 1 91 ? -11.455 13.296 9.059 1.00 50.62 91 PHE A N 1
ATOM 708 C CA . PHE A 1 91 ? -10.653 13.170 10.271 1.00 50.62 91 PHE A CA 1
ATOM 709 C C . PHE A 1 91 ? -9.498 14.179 10.219 1.00 50.62 91 PHE A C 1
ATOM 711 O O . PHE A 1 91 ? -8.636 14.077 9.339 1.00 50.62 91 PHE A O 1
ATOM 718 N N . LYS A 1 92 ? -9.452 15.123 11.169 1.00 43.34 92 LYS A N 1
ATOM 719 C CA . LYS A 1 92 ? -8.370 16.116 11.293 1.00 43.34 92 LYS A CA 1
ATOM 720 C C . LYS A 1 92 ? -7.018 15.423 11.488 1.00 43.34 92 LYS A C 1
ATOM 722 O O . LYS A 1 92 ? -6.888 14.509 12.295 1.00 43.34 92 LYS A O 1
ATOM 727 N N . ILE A 1 93 ? -6.029 15.829 10.700 1.00 49.97 93 ILE A N 1
ATOM 728 C CA . ILE A 1 93 ? -4.680 15.261 10.711 1.00 49.97 93 ILE A CA 1
ATOM 729 C C . ILE A 1 93 ? -3.906 15.857 11.894 1.00 49.97 93 ILE A C 1
ATOM 731 O O . ILE A 1 93 ? -3.660 17.058 11.918 1.00 49.97 93 ILE A O 1
ATOM 735 N N . GLU A 1 94 ? -3.485 15.023 12.845 1.00 47.00 94 GLU A N 1
ATOM 736 C CA . GLU A 1 94 ? -2.260 15.279 13.608 1.00 47.00 94 GLU A CA 1
ATOM 737 C C . GLU A 1 94 ? -1.136 14.556 12.872 1.00 47.00 94 GLU A C 1
ATOM 739 O O . GLU A 1 94 ? -1.034 13.327 12.921 1.00 47.00 94 GLU A O 1
ATOM 744 N N . ALA A 1 95 ? -0.333 15.314 12.127 1.00 44.59 95 ALA A N 1
ATOM 745 C CA . ALA A 1 95 ? 0.837 14.790 11.446 1.00 44.59 95 ALA A CA 1
ATOM 746 C C . ALA A 1 95 ? 1.873 14.415 12.511 1.00 44.59 95 ALA A C 1
ATOM 748 O O . ALA A 1 95 ? 2.679 15.239 12.936 1.00 44.59 95 ALA A O 1
ATOM 749 N N . ASN A 1 96 ? 1.840 13.167 12.972 1.00 46.44 96 ASN A N 1
ATOM 750 C CA . ASN A 1 96 ? 2.992 12.595 13.648 1.00 46.44 96 ASN A CA 1
ATOM 751 C C . ASN A 1 96 ? 4.002 12.266 12.555 1.00 46.44 96 ASN A C 1
ATOM 753 O O . ASN A 1 96 ? 3.953 11.191 11.966 1.00 46.44 96 ASN A O 1
ATOM 757 N N . VAL A 1 97 ? 4.868 13.236 12.254 1.00 48.31 97 VAL A N 1
ATOM 758 C CA . VAL A 1 97 ? 6.087 13.014 11.473 1.00 48.31 97 VAL A CA 1
ATOM 759 C C . VAL A 1 97 ? 6.806 11.818 12.108 1.00 48.31 97 VAL A C 1
ATOM 761 O O . VAL A 1 97 ? 7.089 11.877 13.313 1.00 48.31 97 VAL A O 1
ATOM 764 N N . PRO A 1 98 ? 7.052 10.721 11.368 1.00 46.91 98 PRO A N 1
ATOM 765 C CA . PRO A 1 98 ? 7.798 9.592 11.896 1.00 46.91 98 PRO A CA 1
ATOM 766 C C . PRO A 1 98 ? 9.144 10.092 12.415 1.00 46.91 98 PRO A C 1
ATOM 768 O O . PRO A 1 98 ? 9.893 10.754 11.698 1.00 46.91 98 PRO A O 1
ATOM 771 N N . LYS A 1 99 ? 9.436 9.826 13.690 1.00 42.25 99 LYS A N 1
ATOM 772 C CA . LYS A 1 99 ? 10.780 10.043 14.222 1.00 42.25 99 LYS A CA 1
ATOM 773 C C . LYS A 1 99 ? 11.664 8.978 13.589 1.00 42.25 99 LYS A C 1
ATOM 775 O O . LYS A 1 99 ? 11.414 7.799 13.816 1.00 42.25 99 LYS A O 1
ATOM 780 N N . GLU A 1 100 ? 12.657 9.398 12.807 1.00 39.44 100 GLU A N 1
ATOM 781 C CA . GLU A 1 100 ? 13.725 8.519 12.333 1.00 39.44 100 GLU A CA 1
ATOM 782 C C . GLU A 1 100 ? 14.333 7.792 13.537 1.00 39.44 100 GLU A C 1
ATOM 784 O O . GLU A 1 100 ? 14.974 8.393 14.402 1.00 39.44 100 GLU A O 1
ATOM 789 N N . THR A 1 101 ? 14.080 6.493 13.632 1.00 39.41 101 THR A N 1
ATOM 790 C CA . THR A 1 101 ? 14.760 5.614 14.574 1.00 39.41 101 THR A CA 1
ATOM 791 C C . THR A 1 101 ? 15.882 4.915 13.830 1.00 39.41 101 THR A C 1
ATOM 793 O O . THR A 1 101 ? 15.634 4.195 12.870 1.00 39.41 101 THR A O 1
ATOM 796 N N . ASN A 1 102 ? 17.118 5.146 14.277 1.00 40.47 102 ASN A N 1
ATOM 797 C CA . ASN A 1 102 ? 18.312 4.475 13.775 1.00 40.47 102 ASN A CA 1
ATOM 798 C C . ASN A 1 102 ? 18.257 2.983 14.131 1.00 40.47 102 ASN A C 1
ATOM 800 O O . ASN A 1 102 ? 18.713 2.585 15.205 1.00 40.47 102 ASN A O 1
ATOM 804 N N . TYR A 1 103 ? 17.707 2.169 13.240 1.00 43.88 103 TYR A N 1
ATOM 805 C CA . TYR A 1 103 ? 17.833 0.721 13.290 1.00 43.88 103 TYR A CA 1
ATOM 806 C C . TYR A 1 103 ? 18.833 0.255 12.226 1.00 43.88 103 TYR A C 1
ATOM 808 O O . TYR A 1 103 ? 19.001 0.853 11.163 1.00 43.88 103 TYR A O 1
ATOM 816 N N . SER A 1 104 ? 19.622 -0.753 12.594 1.00 44.06 104 SER A N 1
ATOM 817 C CA . SER A 1 104 ? 20.721 -1.257 11.779 1.00 44.06 104 SER A CA 1
ATOM 818 C C . SER A 1 104 ? 20.187 -1.878 10.493 1.00 44.06 104 SER A C 1
ATOM 820 O O . SER A 1 104 ? 19.484 -2.883 10.545 1.00 44.06 104 SER A O 1
ATOM 822 N N . ASN A 1 105 ? 20.612 -1.323 9.356 1.00 46.59 105 ASN A N 1
ATOM 823 C CA . ASN A 1 105 ? 20.337 -1.806 8.005 1.00 46.59 105 ASN A CA 1
ATOM 824 C C . ASN A 1 105 ? 20.774 -3.268 7.820 1.00 46.59 105 ASN A C 1
ATOM 826 O O . ASN A 1 105 ? 21.850 -3.547 7.285 1.00 46.59 105 ASN A O 1
ATOM 830 N N . HIS A 1 106 ? 19.936 -4.229 8.206 1.00 46.22 106 HIS A N 1
ATOM 831 C CA . HIS A 1 106 ? 20.071 -5.589 7.712 1.00 46.22 106 HIS A CA 1
ATOM 832 C C . HIS A 1 106 ? 19.486 -5.616 6.298 1.00 46.22 106 HIS A C 1
ATOM 834 O O . HIS A 1 106 ? 18.354 -6.041 6.076 1.00 46.22 106 HIS A O 1
ATOM 840 N N . LEU A 1 107 ? 20.270 -5.117 5.337 1.00 48.66 107 LEU A N 1
ATOM 841 C CA . LEU A 1 107 ? 19.972 -5.159 3.908 1.00 48.66 107 LEU A CA 1
ATOM 842 C C . LEU A 1 107 ? 19.826 -6.620 3.470 1.00 48.66 107 LEU A C 1
ATOM 844 O O . LEU A 1 107 ? 20.782 -7.280 3.069 1.00 48.66 107 LEU A O 1
ATOM 848 N N . THR A 1 108 ? 18.614 -7.159 3.546 1.00 54.94 108 THR A N 1
ATOM 849 C CA . THR A 1 108 ? 18.267 -8.353 2.788 1.00 54.94 108 THR A CA 1
ATOM 850 C C . THR A 1 108 ? 18.242 -7.936 1.327 1.00 54.94 108 THR A C 1
ATOM 852 O O . THR A 1 108 ? 17.442 -7.076 0.969 1.00 54.94 108 THR A O 1
ATOM 855 N N . ASN A 1 109 ? 19.125 -8.497 0.497 1.00 56.62 109 ASN A N 1
ATOM 856 C CA . ASN A 1 109 ? 19.168 -8.198 -0.933 1.00 56.62 109 ASN A CA 1
ATOM 857 C C . ASN A 1 109 ? 17.768 -8.435 -1.535 1.00 56.62 109 ASN A C 1
ATOM 859 O O . ASN A 1 109 ? 17.342 -9.596 -1.602 1.00 56.62 109 ASN A O 1
ATOM 863 N N . PRO A 1 110 ? 17.005 -7.385 -1.893 1.00 63.12 110 PRO A N 1
ATOM 864 C CA . PRO A 1 110 ? 15.635 -7.571 -2.330 1.00 63.12 110 PRO A CA 1
ATOM 865 C C . PRO A 1 110 ? 15.679 -8.246 -3.697 1.00 63.12 110 PRO A C 1
ATOM 867 O O . PRO A 1 110 ? 16.332 -7.758 -4.618 1.00 63.12 110 PRO A O 1
ATOM 870 N N . GLN A 1 111 ? 15.011 -9.390 -3.839 1.00 67.31 111 GLN A N 1
ATOM 871 C CA . GLN A 1 111 ? 14.926 -10.049 -5.138 1.00 67.31 111 GLN A CA 1
ATOM 872 C C . GLN A 1 111 ? 13.913 -9.311 -6.007 1.00 67.31 111 GLN A C 1
ATOM 874 O O . GLN A 1 111 ? 12.702 -9.478 -5.855 1.00 67.31 111 GLN A O 1
ATOM 879 N N . TYR A 1 112 ? 14.435 -8.476 -6.899 1.00 79.12 112 TYR A N 1
ATOM 880 C CA . TYR A 1 112 ? 13.667 -7.837 -7.954 1.00 79.12 112 TYR A CA 1
ATOM 881 C C . TYR A 1 112 ? 13.603 -8.752 -9.172 1.00 79.12 112 TYR A C 1
ATOM 883 O O . TYR A 1 112 ? 14.603 -9.327 -9.602 1.00 79.12 112 TYR A O 1
ATOM 891 N N . LYS A 1 113 ? 12.413 -8.858 -9.742 1.00 84.12 113 LYS A N 1
ATOM 892 C CA . LYS A 1 113 ? 12.126 -9.512 -11.010 1.00 84.12 113 LYS A CA 1
ATOM 893 C C . LYS A 1 113 ? 11.695 -8.448 -12.019 1.00 84.12 113 LYS A C 1
ATOM 895 O O . LYS A 1 113 ? 11.215 -7.379 -11.643 1.00 84.12 113 LYS A O 1
ATOM 900 N N . ARG A 1 114 ? 11.884 -8.733 -13.305 1.00 85.31 114 ARG A N 1
ATOM 901 C CA . ARG A 1 114 ? 11.331 -7.919 -14.390 1.00 85.31 114 ARG A CA 1
ATOM 902 C C . ARG A 1 114 ? 9.865 -8.293 -14.579 1.00 85.31 114 ARG A C 1
ATOM 904 O O . ARG A 1 114 ? 9.562 -9.479 -14.694 1.00 85.31 114 ARG A O 1
ATOM 911 N N . ASP A 1 115 ? 8.991 -7.299 -14.647 1.00 84.38 115 ASP A N 1
ATOM 912 C CA . ASP A 1 115 ? 7.622 -7.500 -15.107 1.00 84.38 115 ASP A CA 1
ATOM 913 C C . ASP A 1 115 ? 7.635 -7.795 -16.616 1.00 84.38 115 ASP A C 1
ATOM 915 O O . ASP A 1 115 ? 8.153 -7.011 -17.414 1.00 84.38 115 ASP A O 1
ATOM 919 N N . HIS A 1 116 ? 7.095 -8.945 -17.013 1.00 85.00 116 HIS A N 1
ATOM 920 C CA . HIS A 1 116 ? 7.030 -9.344 -18.421 1.00 85.00 116 HIS A CA 1
ATOM 921 C C . HIS A 1 116 ? 5.930 -8.594 -19.184 1.00 85.00 116 HIS A C 1
ATOM 923 O O . HIS A 1 116 ? 5.986 -8.513 -20.406 1.00 85.00 116 HIS A O 1
ATOM 929 N N . ASN A 1 117 ? 4.970 -7.986 -18.482 1.00 85.31 117 ASN A N 1
ATOM 930 C CA . ASN A 1 117 ? 3.901 -7.207 -19.102 1.00 85.31 117 ASN A CA 1
ATOM 931 C C . ASN A 1 117 ? 4.378 -5.836 -19.596 1.00 85.31 117 ASN A C 1
ATOM 933 O O . ASN A 1 117 ? 3.644 -5.175 -20.326 1.00 85.31 117 ASN A O 1
ATOM 937 N N . ILE A 1 118 ? 5.601 -5.403 -19.252 1.00 84.88 118 ILE A N 1
ATOM 938 C CA . ILE A 1 118 ? 6.154 -4.131 -19.741 1.00 84.88 118 ILE A CA 1
ATOM 939 C C . ILE A 1 118 ? 6.238 -4.086 -21.276 1.00 84.88 118 ILE A C 1
ATOM 941 O O . ILE A 1 118 ? 6.108 -3.020 -21.869 1.00 84.88 118 ILE A O 1
ATOM 945 N N . ASP A 1 119 ? 6.387 -5.246 -21.918 1.00 84.00 119 ASP A N 1
ATOM 946 C CA . ASP A 1 119 ? 6.503 -5.368 -23.374 1.00 84.00 119 ASP A CA 1
ATOM 947 C C . ASP A 1 119 ? 5.164 -5.146 -24.102 1.00 84.00 119 ASP A C 1
ATOM 949 O O . ASP A 1 119 ? 5.134 -5.024 -25.324 1.00 84.00 119 ASP A O 1
ATOM 953 N N . LEU A 1 120 ? 4.052 -5.065 -23.360 1.00 83.44 120 LEU A N 1
ATOM 954 C CA . LEU A 1 120 ? 2.730 -4.736 -23.899 1.00 83.44 120 LEU A CA 1
ATOM 955 C C . LEU A 1 120 ? 2.539 -3.226 -24.105 1.00 83.44 120 LEU A C 1
ATOM 957 O O . LEU A 1 120 ? 1.594 -2.812 -24.778 1.00 83.44 120 LEU A O 1
ATOM 961 N N . PHE A 1 121 ? 3.408 -2.395 -23.524 1.00 80.38 121 PHE A N 1
ATOM 962 C CA . PHE A 1 121 ? 3.293 -0.942 -23.588 1.00 80.38 121 PHE A CA 1
ATOM 963 C C . PHE A 1 121 ? 4.126 -0.372 -24.734 1.00 80.38 121 PHE A C 1
ATOM 965 O O . PHE A 1 121 ? 5.279 -0.741 -24.944 1.00 80.38 121 PHE A O 1
ATOM 972 N N . THR A 1 122 ? 3.554 0.595 -25.450 1.00 78.88 122 THR A N 1
ATOM 973 C CA . THR A 1 122 ? 4.309 1.421 -26.400 1.00 78.88 122 THR A CA 1
ATOM 974 C C . THR A 1 122 ? 4.875 2.629 -25.664 1.00 78.88 122 THR A C 1
ATOM 976 O O . THR A 1 122 ? 4.146 3.329 -24.963 1.00 78.88 122 THR A O 1
ATOM 979 N N . THR A 1 123 ? 6.173 2.877 -25.813 1.00 77.12 123 THR A N 1
ATOM 980 C CA . THR A 1 123 ? 6.868 3.986 -25.149 1.00 77.12 123 THR A CA 1
ATOM 981 C C . THR A 1 123 ? 7.237 5.075 -26.147 1.00 77.12 123 THR A C 1
ATOM 983 O O . THR A 1 123 ? 7.779 4.773 -27.209 1.00 77.12 123 THR A O 1
ATOM 986 N N . GLU A 1 124 ? 7.038 6.336 -25.773 1.00 79.00 124 GLU A N 1
ATOM 987 C CA . GLU A 1 124 ? 7.524 7.495 -26.524 1.00 79.00 124 GLU A CA 1
ATOM 988 C C . GLU A 1 124 ? 8.571 8.257 -25.710 1.00 79.00 124 GLU A C 1
ATOM 990 O O . GLU A 1 124 ? 8.455 8.398 -24.489 1.00 79.00 124 GLU A O 1
ATOM 995 N N . LEU A 1 125 ? 9.614 8.746 -26.385 1.00 78.12 125 LEU A N 1
ATOM 996 C CA . LEU A 1 125 ? 10.672 9.510 -25.735 1.00 78.12 125 LEU A CA 1
ATOM 997 C C . LEU A 1 125 ? 10.193 10.941 -25.444 1.00 78.12 125 LEU A C 1
ATOM 999 O O . LEU A 1 125 ? 9.848 11.698 -26.352 1.00 78.12 125 LEU A O 1
ATOM 1003 N N . ILE A 1 126 ? 10.222 11.326 -24.170 1.00 73.44 126 ILE A N 1
ATOM 1004 C CA . ILE A 1 126 ? 9.873 12.673 -23.706 1.00 73.44 126 ILE A CA 1
ATOM 1005 C C . ILE A 1 126 ? 11.063 13.607 -23.980 1.00 73.44 126 ILE A C 1
ATOM 1007 O O . ILE A 1 126 ? 12.023 13.642 -23.216 1.00 73.44 126 ILE A O 1
ATOM 1011 N N . ASN A 1 127 ? 10.994 14.373 -25.073 1.00 70.38 127 ASN A N 1
ATOM 1012 C CA . ASN A 1 127 ? 12.066 15.276 -25.531 1.00 70.38 127 ASN A CA 1
ATOM 1013 C C . ASN A 1 127 ? 11.850 16.757 -25.163 1.00 70.38 127 ASN A C 1
ATOM 1015 O O . ASN A 1 127 ? 12.564 17.632 -25.653 1.00 70.38 127 ASN A O 1
ATOM 1019 N N . SER A 1 128 ? 10.835 17.090 -24.363 1.00 67.69 128 SER A N 1
ATOM 1020 C CA . SER A 1 128 ? 10.448 18.482 -24.087 1.00 67.69 128 SER A CA 1
ATOM 1021 C C . SER A 1 128 ? 10.047 18.691 -22.625 1.00 67.69 128 SER A C 1
ATOM 1023 O O . SER A 1 128 ? 9.586 17.773 -21.956 1.00 67.69 128 SER A O 1
ATOM 1025 N N . ILE A 1 129 ? 10.250 19.917 -22.128 1.00 64.31 129 ILE A N 1
ATOM 1026 C CA . ILE A 1 129 ? 10.053 20.308 -20.716 1.00 64.31 129 ILE A CA 1
ATOM 1027 C C . ILE A 1 129 ? 8.569 20.362 -20.326 1.00 64.31 129 ILE A C 1
ATOM 1029 O O . ILE A 1 129 ? 8.241 20.105 -19.170 1.00 64.31 129 ILE A O 1
ATOM 1033 N N . LEU A 1 130 ? 7.700 20.676 -21.289 1.00 55.91 130 LEU A N 1
ATOM 1034 C CA . LEU A 1 130 ? 6.247 20.625 -21.179 1.00 55.91 130 LEU A CA 1
ATOM 1035 C C . LEU A 1 130 ? 5.729 19.697 -22.272 1.00 55.91 130 LEU A C 1
ATOM 1037 O O . LEU A 1 130 ? 5.931 19.987 -23.452 1.00 55.91 130 LEU A O 1
ATOM 1041 N N . ILE A 1 131 ? 5.053 18.614 -21.890 1.00 57.69 131 ILE A N 1
ATOM 1042 C CA . ILE A 1 131 ? 4.353 17.756 -22.848 1.00 57.69 131 ILE A CA 1
ATOM 1043 C C . ILE A 1 131 ? 2.952 17.444 -22.334 1.00 57.69 131 ILE A C 1
ATOM 1045 O O . ILE A 1 131 ? 2.781 17.109 -21.162 1.00 57.69 131 ILE A O 1
ATOM 1049 N N . ILE A 1 132 ? 1.977 17.567 -23.233 1.00 57.94 132 ILE A N 1
ATOM 1050 C CA . ILE A 1 132 ? 0.656 16.954 -23.128 1.00 57.94 132 ILE A CA 1
ATOM 1051 C C . ILE A 1 132 ? 0.674 15.811 -24.143 1.00 57.94 132 ILE A C 1
ATOM 1053 O O . ILE A 1 132 ? 0.560 16.058 -25.342 1.00 57.94 132 ILE A O 1
ATOM 1057 N N . LEU A 1 133 ? 0.904 14.579 -23.685 1.00 58.22 133 LEU A N 1
ATOM 1058 C CA . LEU A 1 133 ? 0.770 13.395 -24.540 1.00 58.22 133 LEU A CA 1
ATOM 1059 C C . LEU A 1 133 ? -0.612 12.801 -24.322 1.00 58.22 133 LEU A C 1
ATOM 1061 O O . LEU A 1 133 ? -0.987 12.534 -23.180 1.00 58.22 133 LEU A O 1
ATOM 1065 N N . GLN A 1 134 ? -1.339 12.585 -25.414 1.00 59.62 134 GLN A N 1
ATOM 1066 C CA . GLN A 1 134 ? -2.544 11.772 -25.429 1.00 59.62 134 GLN A CA 1
ATOM 1067 C C . GLN A 1 134 ? -2.272 10.574 -26.331 1.00 59.62 134 GLN A C 1
ATOM 1069 O O . GLN A 1 134 ? -2.257 10.707 -27.553 1.00 59.62 134 GLN A O 1
ATOM 1074 N N . ASN A 1 135 ? -2.027 9.417 -25.720 1.00 61.78 135 ASN A N 1
ATOM 1075 C CA . ASN A 1 135 ? -1.908 8.161 -26.448 1.00 61.78 135 ASN A CA 1
ATOM 1076 C C . ASN A 1 135 ? -3.155 7.325 -26.159 1.00 61.78 135 ASN A C 1
ATOM 1078 O O . ASN A 1 135 ? -3.485 7.066 -24.999 1.00 61.78 135 ASN A O 1
ATOM 1082 N N . CYS A 1 136 ? -3.881 6.980 -27.217 1.00 67.56 136 CYS A N 1
ATOM 1083 C CA . CYS A 1 136 ? -5.125 6.234 -27.138 1.00 67.56 136 CYS A CA 1
ATOM 1084 C C . CYS A 1 136 ? -4.919 4.861 -27.767 1.00 67.56 136 CYS A C 1
ATOM 1086 O O . CYS A 1 136 ? -4.579 4.740 -28.943 1.00 67.56 136 CYS A O 1
ATOM 1088 N N . SER A 1 137 ? -5.154 3.828 -26.969 1.00 71.50 137 SER A N 1
ATOM 1089 C CA . SER A 1 137 ? -5.373 2.474 -27.463 1.00 71.50 137 SER A CA 1
ATOM 1090 C C . SER A 1 137 ? -6.848 2.300 -27.857 1.00 71.50 137 SER A C 1
ATOM 1092 O O . SER A 1 137 ? -7.654 3.218 -27.716 1.00 71.50 137 SER A O 1
ATOM 1094 N N . PHE A 1 138 ? -7.226 1.115 -28.343 1.00 55.16 138 PHE A N 1
ATOM 1095 C CA . PHE A 1 138 ? -8.613 0.816 -28.727 1.00 55.16 138 PHE A CA 1
ATOM 1096 C C . PHE A 1 138 ? -9.619 0.912 -27.558 1.00 55.16 138 PHE A C 1
ATOM 1098 O O . PHE A 1 138 ? -10.811 1.064 -27.808 1.00 55.16 138 PHE A O 1
ATOM 1105 N N . LEU A 1 139 ? -9.161 0.824 -26.302 1.00 64.94 139 LEU A N 1
ATOM 1106 C CA . LEU A 1 139 ? -10.028 0.791 -25.115 1.00 64.94 139 LEU A CA 1
ATOM 1107 C C . LEU A 1 139 ? -9.831 1.986 -24.176 1.00 64.94 139 LEU A C 1
ATOM 1109 O O . LEU A 1 139 ? -10.808 2.439 -23.593 1.00 64.94 139 LEU A O 1
ATOM 1113 N N . ASP A 1 140 ? -8.615 2.532 -24.081 1.00 71.38 140 ASP A N 1
ATOM 1114 C CA . ASP A 1 140 ? -8.280 3.567 -23.099 1.00 71.38 140 ASP A CA 1
ATOM 1115 C C . ASP A 1 140 ? -7.363 4.649 -23.683 1.00 71.38 140 ASP A C 1
ATOM 1117 O O . ASP A 1 140 ? -6.461 4.360 -24.478 1.00 71.38 140 ASP A O 1
ATOM 1121 N N . CYS A 1 141 ? -7.558 5.892 -23.231 1.00 73.12 141 CYS A N 1
ATOM 1122 C CA . CYS A 1 141 ? -6.673 7.027 -23.494 1.00 73.12 141 CYS A CA 1
ATOM 1123 C C . CYS A 1 141 ? -5.916 7.420 -22.224 1.00 73.12 141 CYS A C 1
ATOM 1125 O O . CYS A 1 141 ? -6.520 7.617 -21.171 1.00 73.12 141 CYS A O 1
ATOM 1127 N N . ILE A 1 142 ? -4.603 7.605 -22.339 1.00 73.31 142 ILE A N 1
ATOM 1128 C CA . ILE A 1 142 ? -3.752 8.105 -21.255 1.00 73.31 142 ILE A CA 1
ATOM 1129 C C . ILE A 1 142 ? -3.367 9.547 -21.575 1.00 73.31 142 ILE A C 1
ATOM 1131 O O . ILE A 1 142 ? -2.867 9.822 -22.666 1.00 73.31 142 ILE A O 1
ATOM 1135 N N . ALA A 1 143 ? -3.583 10.451 -20.617 1.00 75.00 143 ALA A N 1
ATOM 1136 C CA . ALA A 1 143 ? -3.130 11.835 -20.678 1.00 75.00 143 ALA A CA 1
ATOM 1137 C C . ALA A 1 143 ? -2.037 12.072 -19.629 1.00 75.00 143 ALA A C 1
ATOM 1139 O O . ALA A 1 143 ? -2.254 11.854 -18.436 1.00 75.00 143 ALA A O 1
ATOM 1140 N N . LEU A 1 144 ? -0.867 12.532 -20.068 1.00 69.62 144 LEU A N 1
ATOM 1141 C CA . LEU A 1 144 ? 0.252 12.883 -19.194 1.00 69.62 144 LEU A CA 1
ATOM 1142 C C . LEU A 1 144 ? 0.586 14.360 -19.372 1.00 69.62 144 LEU A C 1
ATOM 1144 O O . LEU A 1 144 ? 0.947 14.779 -20.471 1.00 69.62 144 LEU A O 1
ATOM 1148 N N . THR A 1 145 ? 0.506 15.119 -18.278 1.00 70.25 145 THR A N 1
ATOM 1149 C CA . THR A 1 145 ? 1.036 16.483 -18.193 1.00 70.25 145 THR A CA 1
ATOM 1150 C C . THR A 1 145 ? 2.255 16.455 -17.287 1.00 70.25 145 THR A C 1
ATOM 1152 O O . THR A 1 145 ? 2.134 16.224 -16.084 1.00 70.25 145 THR A O 1
ATOM 1155 N N . PHE A 1 146 ? 3.433 16.682 -17.861 1.00 69.12 146 PHE A N 1
ATOM 1156 C CA . PHE A 1 146 ? 4.697 16.650 -17.130 1.00 69.12 146 PHE A CA 1
ATOM 1157 C C . PHE A 1 146 ? 5.450 17.971 -17.278 1.00 69.12 146 PHE A C 1
ATOM 1159 O O . PHE A 1 146 ? 5.548 18.510 -18.380 1.00 69.12 146 PHE A O 1
ATOM 1166 N N . TRP A 1 147 ? 5.989 18.462 -16.161 1.00 69.44 147 TRP A N 1
ATOM 1167 C CA . TRP A 1 147 ? 6.884 19.614 -16.100 1.00 69.44 147 TRP A CA 1
ATOM 1168 C C . TRP A 1 147 ? 8.210 19.179 -15.483 1.00 69.44 147 TRP A C 1
ATOM 1170 O O . TRP A 1 147 ? 8.283 18.918 -14.281 1.00 69.44 147 TRP A O 1
ATOM 1180 N N . HIS A 1 148 ? 9.267 19.108 -16.293 1.00 68.94 148 HIS A N 1
ATOM 1181 C CA . HIS A 1 148 ? 10.606 18.844 -15.770 1.00 68.94 148 HIS A CA 1
ATOM 1182 C C . HIS A 1 148 ? 11.241 20.149 -15.287 1.00 68.94 148 HIS A C 1
ATOM 1184 O O . HIS A 1 148 ? 11.553 21.017 -16.100 1.00 68.94 148 HIS A O 1
ATOM 1190 N N . MET A 1 149 ? 11.468 20.304 -13.981 1.00 57.41 149 MET A N 1
ATOM 1191 C CA . MET A 1 149 ? 12.327 21.390 -13.505 1.00 57.41 149 MET A CA 1
ATOM 1192 C C . MET A 1 149 ? 13.787 21.019 -13.788 1.00 57.41 149 MET A C 1
ATOM 1194 O O . MET A 1 149 ? 14.263 20.036 -13.215 1.00 57.41 149 MET A O 1
ATOM 1198 N N . PRO A 1 150 ? 14.507 21.756 -14.657 1.00 60.56 150 PRO A N 1
ATOM 1199 C CA . PRO A 1 150 ? 15.922 21.491 -14.867 1.00 60.56 150 PRO A CA 1
ATO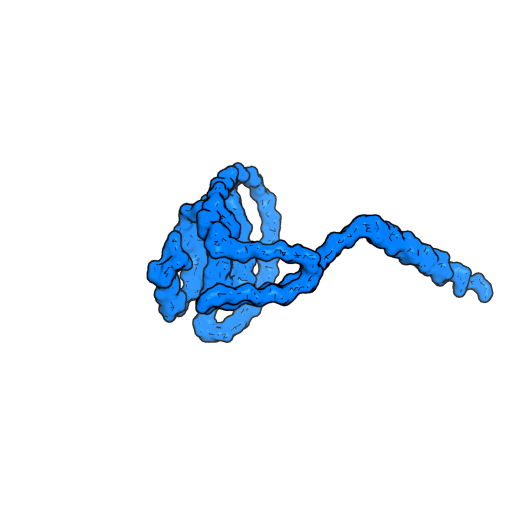M 1200 C C . PRO A 1 150 ? 16.666 21.651 -13.538 1.00 60.56 150 PRO A C 1
ATOM 1202 O O . PRO A 1 150 ? 16.358 22.545 -12.743 1.00 60.56 150 PRO A O 1
ATOM 1205 N N . LYS A 1 151 ? 17.647 20.774 -13.291 1.00 57.69 151 LYS A N 1
ATOM 1206 C CA . LYS A 1 151 ? 18.580 20.953 -12.175 1.00 57.69 151 LYS A CA 1
ATOM 1207 C C . LYS A 1 151 ? 19.203 22.342 -12.307 1.00 57.69 151 LYS A C 1
ATOM 1209 O O . LYS A 1 151 ? 19.666 22.714 -13.379 1.00 57.69 151 LYS A O 1
ATOM 1214 N N . ILE A 1 152 ? 19.180 23.116 -11.227 1.00 54.34 152 ILE A N 1
ATOM 1215 C CA . ILE A 1 152 ? 19.949 24.357 -11.164 1.00 54.34 152 ILE A CA 1
ATOM 1216 C C . ILE A 1 152 ? 21.416 23.936 -11.179 1.00 54.34 152 ILE A C 1
ATOM 1218 O O . ILE A 1 152 ? 21.883 23.347 -10.204 1.00 54.34 152 ILE A O 1
ATOM 1222 N N . ASP A 1 153 ? 22.123 24.215 -12.271 1.00 51.81 153 ASP A N 1
ATOM 1223 C CA . ASP A 1 153 ? 23.571 24.045 -12.320 1.00 51.81 153 ASP A CA 1
ATOM 1224 C C . ASP A 1 153 ? 24.203 24.907 -11.215 1.00 51.81 153 ASP A C 1
ATOM 1226 O O . ASP A 1 153 ? 23.916 26.107 -11.092 1.00 51.81 153 ASP A O 1
ATOM 1230 N N . GLU A 1 154 ? 25.047 24.296 -10.378 1.00 55.19 154 GLU A N 1
ATOM 1231 C CA . GLU A 1 154 ? 25.706 24.943 -9.229 1.00 55.19 154 GLU A CA 1
ATOM 1232 C C . GLU A 1 154 ? 26.476 26.221 -9.616 1.00 55.19 154 GLU A C 1
ATOM 1234 O O . GLU A 1 154 ? 26.661 27.119 -8.789 1.00 55.19 154 GLU A O 1
ATOM 1239 N N . GLU A 1 155 ? 26.844 26.366 -10.890 1.00 48.16 155 GLU A N 1
ATOM 1240 C CA . GLU A 1 155 ? 27.533 27.534 -11.436 1.00 48.16 155 GLU A CA 1
ATOM 1241 C C . GLU A 1 155 ? 26.690 28.827 -11.356 1.00 48.16 155 GLU A C 1
ATOM 1243 O O . GLU A 1 155 ? 27.200 29.901 -11.018 1.00 48.16 155 GLU A O 1
ATOM 1248 N N . VAL A 1 156 ? 25.367 28.741 -11.551 1.00 51.19 156 VAL A N 1
ATOM 1249 C CA . VAL A 1 156 ? 24.466 29.912 -11.489 1.00 51.19 156 VAL A CA 1
ATOM 1250 C C . VAL A 1 156 ? 24.191 30.333 -10.039 1.00 51.19 156 VAL A C 1
ATOM 1252 O O . VAL A 1 156 ? 23.979 31.519 -9.750 1.00 51.19 156 VAL A O 1
ATOM 1255 N N . ALA A 1 157 ? 24.253 29.389 -9.095 1.00 48.81 157 ALA A N 1
ATOM 1256 C CA . ALA A 1 157 ? 24.079 29.667 -7.671 1.00 48.81 157 ALA A CA 1
ATOM 1257 C C . ALA A 1 157 ? 25.237 30.504 -7.095 1.00 48.81 157 ALA A C 1
ATOM 1259 O O . ALA A 1 157 ? 25.018 31.322 -6.193 1.00 48.81 157 ALA A O 1
ATOM 1260 N N . HIS A 1 158 ? 26.454 30.365 -7.634 1.00 45.59 158 HIS A N 1
ATOM 1261 C CA . HIS A 1 158 ? 27.610 31.124 -7.156 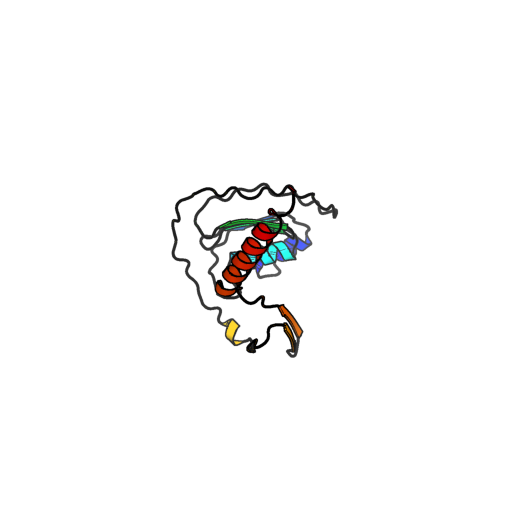1.00 45.59 158 HIS A CA 1
ATOM 1262 C C . HIS A 1 158 ? 27.619 32.578 -7.663 1.00 45.59 158 HIS A C 1
ATOM 1264 O O . HIS A 1 158 ? 27.925 33.497 -6.899 1.00 45.59 158 HIS A O 1
ATOM 1270 N N . SER A 1 159 ? 27.148 32.812 -8.894 1.00 44.81 159 SER A N 1
ATOM 1271 C CA . SER A 1 159 ? 27.011 34.155 -9.484 1.00 44.81 159 SER A CA 1
ATOM 1272 C C . SER A 1 159 ? 25.940 35.019 -8.789 1.00 44.81 159 SER A C 1
ATOM 1274 O O . SER A 1 159 ? 26.124 36.220 -8.569 1.00 44.81 159 SER A O 1
ATOM 1276 N N . ARG A 1 160 ? 24.832 34.418 -8.323 1.00 47.41 160 ARG A N 1
ATOM 1277 C CA . ARG A 1 160 ? 23.811 35.163 -7.554 1.00 47.41 160 ARG A CA 1
ATOM 1278 C C . ARG A 1 160 ? 24.279 35.544 -6.147 1.00 47.41 160 ARG A C 1
ATOM 1280 O O . ARG A 1 160 ? 23.912 36.615 -5.667 1.00 47.41 160 ARG A O 1
ATOM 1287 N N . LYS A 1 161 ? 25.119 34.725 -5.500 1.00 48.59 161 LYS A N 1
ATOM 1288 C CA . LYS A 1 161 ? 25.682 35.045 -4.174 1.00 48.59 161 LYS A CA 1
ATOM 1289 C C . LYS A 1 161 ? 26.682 36.209 -4.230 1.00 48.59 161 LYS A C 1
ATOM 1291 O O . LYS A 1 161 ? 26.650 37.056 -3.339 1.00 48.59 161 LYS A O 1
ATOM 1296 N N . SER A 1 162 ? 27.497 36.319 -5.283 1.00 48.12 162 SER A N 1
ATOM 1297 C CA . SER A 1 162 ? 28.435 37.445 -5.439 1.00 48.12 162 SER A CA 1
ATOM 1298 C C . SER A 1 162 ? 27.732 38.770 -5.781 1.00 48.12 162 SER A C 1
ATOM 1300 O O . SER A 1 162 ? 28.115 39.822 -5.268 1.00 48.12 162 SER A O 1
ATOM 1302 N N . SER A 1 163 ? 26.640 38.738 -6.559 1.00 44.94 163 SER A N 1
ATOM 1303 C CA . SER A 1 163 ? 25.845 39.938 -6.884 1.00 44.94 163 SER A CA 1
ATOM 1304 C C . SER A 1 163 ? 25.055 40.499 -5.687 1.00 44.94 163 SER A C 1
ATOM 1306 O O . SER A 1 163 ? 24.851 41.712 -5.589 1.00 44.94 163 SER A O 1
ATOM 1308 N N . ILE A 1 164 ? 24.622 39.642 -4.753 1.00 51.44 164 ILE A N 1
ATOM 1309 C CA . ILE A 1 164 ? 23.908 40.061 -3.533 1.00 51.44 164 ILE A CA 1
ATOM 1310 C C . ILE A 1 164 ? 24.888 40.609 -2.480 1.00 51.44 164 ILE A C 1
ATOM 1312 O O . ILE A 1 164 ? 24.583 41.609 -1.829 1.00 51.44 164 ILE A O 1
ATOM 1316 N N . ALA A 1 165 ? 26.096 40.043 -2.368 1.00 47.09 165 ALA A N 1
ATOM 1317 C CA . ALA A 1 165 ? 27.138 40.560 -1.475 1.00 47.09 165 ALA A CA 1
ATOM 1318 C C . ALA A 1 165 ? 27.596 41.985 -1.857 1.00 47.09 165 ALA A C 1
ATOM 1320 O O . ALA A 1 165 ? 27.752 42.833 -0.978 1.00 47.09 165 ALA A O 1
ATOM 1321 N N . ASN A 1 166 ? 27.711 42.290 -3.157 1.00 45.09 166 ASN A N 1
ATOM 1322 C CA . ASN A 1 166 ? 28.098 43.627 -3.632 1.00 45.09 166 ASN A CA 1
ATOM 1323 C C . ASN A 1 166 ? 26.996 44.691 -3.493 1.00 45.09 166 ASN A C 1
ATOM 1325 O O . ASN A 1 166 ? 27.304 45.875 -3.375 1.00 45.09 166 ASN A O 1
ATOM 1329 N N . ARG A 1 167 ? 25.711 44.307 -3.460 1.00 45.16 167 ARG A N 1
ATOM 1330 C CA . ARG A 1 167 ? 24.618 45.264 -3.199 1.00 45.16 167 ARG A CA 1
ATOM 1331 C C . ARG A 1 167 ? 24.549 45.688 -1.731 1.00 45.16 167 ARG A C 1
ATOM 1333 O O . ARG A 1 167 ? 24.279 46.852 -1.446 1.00 45.16 167 ARG A O 1
ATOM 1340 N N . ASN A 1 168 ? 24.885 44.788 -0.808 1.00 45.00 168 ASN A N 1
ATOM 1341 C CA . ASN A 1 168 ? 24.854 45.079 0.627 1.00 45.00 168 ASN A CA 1
ATOM 1342 C C . ASN A 1 168 ? 26.076 45.878 1.122 1.00 45.00 168 ASN A C 1
ATOM 1344 O O . ASN A 1 168 ? 25.984 46.520 2.165 1.00 45.00 168 ASN A O 1
ATOM 1348 N N . SER A 1 169 ? 27.192 45.912 0.378 1.00 44.28 169 SER A N 1
ATOM 1349 C CA . SER A 1 169 ? 28.352 46.756 0.726 1.00 44.28 169 SER A CA 1
ATOM 1350 C C . SER A 1 169 ? 28.262 48.195 0.197 1.00 44.28 169 SER A C 1
ATOM 1352 O O . SER A 1 169 ? 29.078 49.032 0.578 1.00 44.28 169 SER A O 1
ATOM 1354 N N . MET A 1 170 ? 27.302 48.493 -0.687 1.00 43.31 170 MET A N 1
ATOM 1355 C CA . MET A 1 170 ? 27.096 49.833 -1.257 1.00 43.31 170 MET A CA 1
ATOM 1356 C C . MET A 1 170 ? 26.020 50.643 -0.513 1.00 43.31 170 MET A C 1
ATOM 1358 O O . MET A 1 170 ? 26.034 51.867 -0.578 1.00 43.31 170 MET A O 1
ATOM 1362 N N . SER A 1 171 ? 25.134 49.990 0.251 1.00 45.62 171 SER A N 1
ATOM 1363 C CA . SER A 1 171 ? 24.067 50.666 1.011 1.00 45.62 171 SER A CA 1
ATOM 1364 C C . SER A 1 171 ? 24.483 51.153 2.410 1.00 45.62 171 SER A C 1
ATOM 1366 O O . SER A 1 171 ? 23.716 51.868 3.047 1.00 45.62 171 SER A O 1
ATOM 1368 N N . SER A 1 172 ? 25.672 50.795 2.908 1.00 46.94 172 SER A N 1
ATOM 1369 C CA . SER A 1 172 ? 26.136 51.124 4.269 1.00 46.94 172 SER A CA 1
ATOM 1370 C C . SER A 1 172 ? 27.154 52.273 4.344 1.00 46.94 172 SER A C 1
ATOM 1372 O O . SER A 1 172 ? 27.685 52.542 5.418 1.00 46.94 172 SER A O 1
ATOM 1374 N N . LYS A 1 173 ? 27.421 52.983 3.236 1.00 50.72 173 LYS A N 1
ATOM 1375 C CA . LYS A 1 173 ? 28.415 54.079 3.183 1.00 50.72 173 LYS A CA 1
ATOM 1376 C C . LYS A 1 173 ? 27.862 55.510 3.081 1.00 50.72 173 LYS A C 1
ATOM 1378 O O . LYS A 1 173 ? 28.668 56.424 3.016 1.00 50.72 173 LYS A O 1
ATOM 1383 N N . ASN A 1 174 ? 26.545 55.733 3.144 1.00 46.56 174 ASN A N 1
ATOM 1384 C CA . ASN A 1 174 ? 25.951 57.083 3.048 1.00 46.56 174 ASN A CA 1
ATOM 1385 C C . ASN A 1 174 ? 25.016 57.437 4.221 1.00 46.56 174 ASN A C 1
ATOM 1387 O O . ASN A 1 174 ? 23.896 57.887 4.004 1.00 46.56 174 ASN A O 1
ATOM 1391 N N . ILE A 1 175 ? 25.465 57.248 5.467 1.00 47.47 175 ILE A N 1
ATOM 1392 C CA . ILE A 1 175 ? 24.878 57.917 6.644 1.00 47.47 175 ILE A CA 1
ATOM 1393 C C . ILE A 1 175 ? 26.012 58.272 7.619 1.00 47.47 175 ILE A C 1
ATOM 1395 O O . ILE A 1 175 ? 26.248 57.562 8.590 1.00 47.47 175 ILE A O 1
ATOM 1399 N N . MET A 1 176 ? 26.769 59.323 7.306 1.00 41.84 176 MET A N 1
ATOM 1400 C CA . MET A 1 176 ? 27.431 60.229 8.258 1.00 41.84 176 MET A CA 1
ATOM 1401 C C . MET A 1 176 ? 28.188 61.287 7.446 1.00 41.84 176 MET A C 1
ATOM 1403 O O . MET A 1 176 ? 29.182 60.980 6.789 1.00 41.84 176 MET A O 1
ATOM 1407 N N . GLY A 1 177 ? 27.661 62.508 7.476 1.00 36.59 177 GLY A N 1
ATOM 1408 C CA . GLY A 1 177 ? 28.147 63.697 6.783 1.00 36.59 177 GLY A CA 1
ATOM 1409 C C . GLY A 1 177 ? 27.109 64.792 6.912 1.00 36.59 177 GLY A C 1
ATOM 1410 O O . GLY A 1 177 ? 26.097 64.685 6.190 1.00 36.59 177 GLY A O 1
#

Radius of gyration: 24.19 Å; chains: 1; bounding box: 49×77×44 Å